Protein AF-A0A023DYV0-F1 (afdb_monomer)

Foldseek 3Di:
DADPFWDWAAQPVDDQQQRTKTWGAPQDPDPPGDGPTDIDRDGDPRVDPPVNVQVVLVVCCVVPVPDRPDDVVNVVVVVVVVVVVVVVVD

Structure (mmCIF, N/CA/C/O backbone):
data_AF-A0A023DYV0-F1
#
_entry.id   AF-A0A023DYV0-F1
#
loop_
_atom_site.group_PDB
_atom_site.id
_atom_site.type_symbol
_atom_site.label_atom_id
_atom_site.label_alt_id
_atom_site.label_comp_id
_atom_site.label_asym_id
_atom_site.label_entity_id
_atom_site.label_seq_id
_atom_site.pdbx_PDB_ins_code
_atom_site.Cartn_x
_atom_site.Cartn_y
_atom_site.Cartn_z
_atom_site.occupancy
_atom_site.B_iso_or_equiv
_atom_site.auth_seq_id
_atom_site.auth_comp_id
_atom_site.auth_asym_id
_atom_site.auth_atom_id
_atom_site.pdbx_PDB_model_num
ATOM 1 N N . MET A 1 1 ? 11.020 -0.876 -5.827 1.00 86.31 1 MET A N 1
ATOM 2 C CA . MET A 1 1 ? 11.453 -2.279 -5.630 1.00 86.31 1 MET A CA 1
ATOM 3 C C . MET A 1 1 ? 12.363 -2.698 -6.771 1.00 86.31 1 MET A C 1
ATOM 5 O O . MET A 1 1 ? 12.011 -2.450 -7.917 1.00 86.31 1 MET A O 1
ATOM 9 N N . THR A 1 2 ? 13.482 -3.362 -6.485 1.00 88.00 2 THR A N 1
ATOM 10 C CA . THR A 1 2 ? 14.419 -3.832 -7.519 1.00 88.00 2 THR A CA 1
ATOM 11 C C . THR A 1 2 ? 14.459 -5.351 -7.535 1.00 88.00 2 THR A C 1
ATOM 13 O O . THR A 1 2 ? 14.671 -5.985 -6.505 1.00 88.00 2 THR A O 1
ATOM 16 N N . GLY A 1 3 ? 14.244 -5.938 -8.709 1.00 85.94 3 GLY A N 1
ATOM 17 C CA . GLY A 1 3 ? 14.340 -7.371 -8.949 1.00 85.94 3 GLY A CA 1
ATOM 18 C C . GLY A 1 3 ? 15.405 -7.700 -9.993 1.00 85.94 3 GLY A C 1
ATOM 19 O O . GLY A 1 3 ? 16.062 -6.828 -10.557 1.00 85.94 3 GLY A O 1
ATOM 20 N N . ARG A 1 4 ? 15.549 -8.992 -10.304 1.00 81.94 4 ARG A N 1
ATOM 21 C CA . ARG A 1 4 ? 16.557 -9.473 -11.268 1.00 81.94 4 ARG A CA 1
ATOM 22 C C . ARG A 1 4 ? 16.377 -8.912 -12.685 1.00 81.94 4 ARG A C 1
ATOM 24 O O . ARG A 1 4 ? 17.356 -8.784 -13.405 1.00 81.94 4 ARG A O 1
ATOM 31 N N . LYS A 1 5 ? 15.140 -8.606 -13.087 1.00 80.25 5 LYS A N 1
ATOM 32 C CA . LYS A 1 5 ? 14.786 -8.198 -14.462 1.00 80.25 5 LYS A CA 1
ATOM 33 C C . LYS A 1 5 ? 14.601 -6.689 -14.640 1.00 80.25 5 LYS A C 1
ATOM 35 O O . LYS A 1 5 ? 14.411 -6.222 -15.758 1.00 80.25 5 LYS A O 1
ATOM 40 N N . GLY A 1 6 ? 14.618 -5.928 -13.554 1.00 84.12 6 GLY A N 1
ATOM 41 C CA . GLY A 1 6 ? 14.256 -4.521 -13.595 1.00 84.12 6 GLY A CA 1
ATOM 42 C C . GLY A 1 6 ? 13.848 -3.990 -12.237 1.00 84.12 6 GLY A C 1
ATOM 43 O O . GLY A 1 6 ? 13.889 -4.697 -11.227 1.00 84.12 6 GLY A O 1
ATOM 44 N N . SER A 1 7 ? 13.419 -2.740 -12.242 1.00 89.25 7 SER A N 1
ATOM 45 C CA . SER A 1 7 ? 12.938 -2.029 -11.068 1.00 89.25 7 SER A CA 1
ATOM 46 C C . SER A 1 7 ? 11.512 -1.547 -11.302 1.00 89.25 7 SER A C 1
ATOM 48 O O . SER A 1 7 ? 11.199 -1.026 -12.368 1.00 89.25 7 SER A O 1
ATOM 50 N N . LEU A 1 8 ? 10.660 -1.709 -10.295 1.00 92.62 8 LEU A N 1
ATOM 51 C CA . LEU A 1 8 ? 9.378 -1.021 -10.200 1.00 92.62 8 LEU A CA 1
ATOM 52 C C . LEU A 1 8 ? 9.589 0.217 -9.331 1.00 92.62 8 LEU A C 1
ATOM 54 O O . LEU A 1 8 ? 10.044 0.098 -8.188 1.00 92.62 8 LEU A O 1
ATOM 58 N N . ILE A 1 9 ? 9.298 1.386 -9.876 1.00 91.62 9 ILE A N 1
ATOM 59 C CA . ILE A 1 9 ? 9.507 2.676 -9.228 1.00 91.62 9 ILE A CA 1
ATOM 60 C C . ILE A 1 9 ? 8.138 3.302 -9.000 1.00 91.62 9 ILE A C 1
ATOM 62 O O . ILE A 1 9 ? 7.344 3.378 -9.933 1.00 91.62 9 ILE A O 1
ATOM 66 N N . PHE A 1 10 ? 7.896 3.717 -7.760 1.00 92.75 10 PHE A N 1
ATOM 67 C CA . PHE A 1 10 ? 6.777 4.567 -7.382 1.00 92.75 10 PHE A CA 1
ATOM 68 C C . PHE A 1 10 ? 7.356 5.924 -6.966 1.00 92.75 10 PHE A C 1
ATOM 70 O O . PHE A 1 10 ? 8.169 5.965 -6.042 1.00 92.75 10 PHE A O 1
ATOM 77 N N . ASP A 1 11 ? 7.014 6.982 -7.695 1.00 90.75 11 ASP A N 1
ATOM 78 C CA . ASP A 1 11 ? 7.476 8.360 -7.498 1.00 90.75 11 ASP A CA 1
ATOM 79 C C . ASP A 1 11 ? 6.280 9.240 -7.112 1.00 90.75 11 ASP A C 1
ATOM 81 O O . ASP A 1 11 ? 5.510 9.667 -7.971 1.00 90.75 11 ASP A O 1
ATOM 85 N N . ASP A 1 12 ? 6.131 9.496 -5.813 1.00 89.06 12 ASP A N 1
ATOM 86 C CA . ASP A 1 12 ? 5.021 10.256 -5.224 1.00 89.06 12 ASP A CA 1
ATOM 87 C C . ASP A 1 12 ? 5.076 11.765 -5.518 1.00 89.06 12 ASP A C 1
ATOM 89 O O . ASP A 1 12 ? 4.178 12.511 -5.130 1.00 89.06 12 ASP A O 1
ATOM 93 N N . THR A 1 13 ? 6.107 12.225 -6.2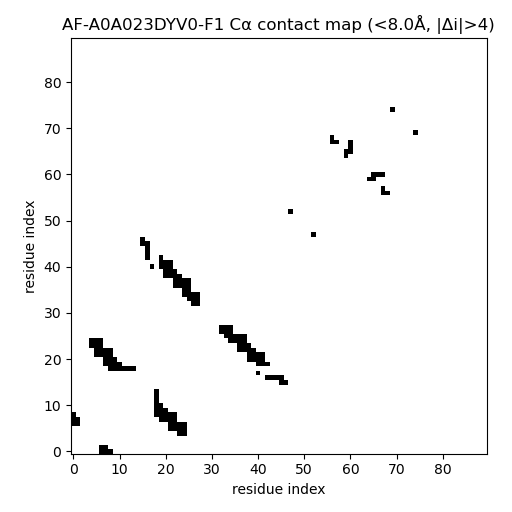34 1.00 91.75 13 THR A N 1
ATOM 94 C CA . THR A 1 13 ? 6.216 13.609 -6.712 1.00 91.75 13 THR A CA 1
ATOM 95 C C . THR A 1 13 ? 5.530 13.834 -8.064 1.00 91.75 13 THR A C 1
ATOM 97 O O . THR A 1 13 ? 5.425 14.977 -8.524 1.00 91.75 13 THR A O 1
ATOM 100 N N . LYS A 1 14 ? 5.089 12.761 -8.734 1.00 90.00 14 LYS A N 1
ATOM 101 C CA . LYS A 1 14 ? 4.405 12.805 -10.034 1.00 90.00 14 LYS A CA 1
ATOM 102 C C . LYS A 1 14 ? 2.900 13.008 -9.882 1.00 90.00 14 LYS A C 1
ATOM 104 O O . LYS A 1 14 ? 2.351 12.940 -8.790 1.00 90.00 14 LYS A O 1
ATOM 109 N N . GLN A 1 15 ? 2.244 13.324 -10.998 1.00 88.75 15 GLN A N 1
ATOM 110 C CA . GLN A 1 15 ? 0.786 13.415 -11.041 1.00 88.75 15 GLN A CA 1
ATOM 111 C C . GLN A 1 15 ? 0.167 12.023 -10.933 1.00 88.75 15 GLN A C 1
ATOM 113 O O . GLN A 1 15 ? 0.747 11.074 -11.457 1.00 88.75 15 GLN A O 1
ATOM 118 N N . ASP A 1 16 ? -1.026 11.949 -10.340 1.00 87.25 16 ASP A N 1
ATOM 119 C CA . ASP A 1 16 ? -1.831 10.730 -10.251 1.00 87.25 16 ASP A CA 1
ATOM 120 C C . ASP A 1 16 ? -1.930 10.005 -11.609 1.00 87.25 16 ASP A C 1
ATOM 122 O O . ASP A 1 16 ? -2.365 10.575 -12.612 1.00 87.25 16 ASP A O 1
ATOM 126 N N . GLY A 1 17 ? -1.561 8.726 -11.624 1.00 86.69 17 GLY A N 1
ATOM 127 C CA . GLY A 1 17 ? -1.478 7.877 -12.810 1.00 86.69 17 GLY A CA 1
ATOM 128 C C . GLY A 1 17 ? -0.086 7.796 -13.450 1.00 86.69 17 GLY A C 1
ATOM 129 O O . GLY A 1 17 ? 0.130 6.908 -14.276 1.00 86.69 17 GLY A O 1
ATOM 130 N N . GLU A 1 18 ? 0.867 8.650 -13.067 1.00 89.31 18 GLU A N 1
ATOM 131 C CA . GLU A 1 18 ? 2.237 8.674 -13.605 1.00 89.31 18 GLU A CA 1
ATOM 132 C C . GLU A 1 18 ? 3.307 8.223 -12.599 1.00 89.31 18 GLU A C 1
ATOM 134 O O . GLU A 1 18 ? 4.468 8.034 -12.973 1.00 89.31 18 GLU A O 1
ATOM 139 N N . GLU A 1 19 ? 2.938 8.035 -11.332 1.00 91.25 19 GLU A N 1
ATOM 140 C CA . GLU A 1 19 ? 3.844 7.707 -10.230 1.00 91.25 19 GLU A CA 1
ATOM 141 C C . GLU A 1 19 ? 4.477 6.325 -10.410 1.00 91.25 19 GLU A C 1
ATOM 143 O O . GLU A 1 19 ? 5.608 6.103 -9.982 1.00 91.25 19 GLU A O 1
ATOM 148 N N . LEU A 1 20 ? 3.772 5.382 -11.048 1.00 92.62 20 LEU A N 1
ATOM 149 C CA . LEU A 1 20 ? 4.199 3.989 -11.155 1.00 92.62 20 LEU A CA 1
ATOM 150 C C . LEU A 1 20 ? 4.800 3.666 -12.530 1.00 92.62 20 LEU A C 1
ATOM 152 O O . LEU A 1 20 ? 4.107 3.597 -13.547 1.00 92.62 20 LEU A O 1
ATOM 156 N N . CYS A 1 21 ? 6.099 3.367 -12.560 1.00 92.06 21 CYS A N 1
ATOM 157 C CA . CYS A 1 21 ? 6.783 2.943 -13.779 1.00 92.06 21 CYS A CA 1
ATOM 158 C C . CYS A 1 21 ? 7.683 1.720 -13.574 1.00 92.06 21 CYS A C 1
ATOM 160 O O . CYS A 1 21 ? 8.233 1.475 -12.499 1.00 92.06 21 CYS A O 1
ATOM 162 N N . MET A 1 22 ? 7.842 0.942 -14.642 1.00 90.19 22 MET A N 1
ATOM 163 C CA . MET A 1 22 ? 8.758 -0.186 -14.719 1.00 90.19 22 MET A CA 1
ATOM 164 C C . MET A 1 22 ? 9.976 0.200 -15.557 1.00 90.19 22 MET A C 1
ATOM 166 O O . MET A 1 22 ? 9.847 0.579 -16.719 1.00 90.19 22 MET A O 1
ATOM 170 N N . CYS A 1 23 ? 11.158 0.062 -14.969 1.00 88.06 23 CYS A N 1
ATOM 171 C CA . CYS A 1 23 ? 12.445 0.212 -15.635 1.00 88.06 23 CYS A CA 1
ATOM 172 C C . CYS A 1 23 ? 13.033 -1.179 -15.878 1.00 88.06 23 CYS A C 1
ATOM 174 O O . CYS A 1 23 ? 13.444 -1.847 -14.925 1.00 88.06 23 CYS A O 1
ATOM 176 N N . LEU A 1 24 ? 13.085 -1.627 -17.131 1.00 83.75 24 LEU A N 1
ATOM 177 C CA . LEU A 1 24 ? 13.676 -2.922 -17.466 1.00 83.75 24 LEU A CA 1
ATOM 178 C C . LEU A 1 24 ? 15.202 -2.828 -17.502 1.00 83.75 24 LEU A C 1
ATOM 180 O O . LEU A 1 24 ? 15.778 -1.892 -18.059 1.00 83.75 24 LEU A O 1
ATOM 184 N N . HIS A 1 25 ? 15.872 -3.818 -16.913 1.00 75.31 25 HIS A N 1
ATOM 185 C CA . HIS A 1 25 ? 17.318 -3.950 -17.043 1.00 75.31 25 HIS A CA 1
ATOM 186 C C . HIS A 1 25 ? 17.617 -4.683 -18.354 1.00 75.31 25 HIS A C 1
ATOM 188 O O . HIS A 1 25 ? 17.624 -5.913 -18.393 1.00 75.31 25 HIS A O 1
ATOM 194 N N . ALA A 1 26 ? 17.867 -3.942 -19.435 1.00 63.81 26 ALA A N 1
ATOM 195 C CA . ALA A 1 26 ? 18.456 -4.520 -20.638 1.00 63.81 26 ALA A CA 1
ATOM 196 C C . ALA A 1 26 ? 19.957 -4.727 -20.393 1.00 63.81 26 ALA A C 1
ATOM 198 O O . ALA A 1 26 ? 20.781 -3.851 -20.651 1.00 63.81 26 ALA A O 1
ATOM 199 N N . LEU A 1 27 ? 20.313 -5.873 -19.815 1.00 60.88 27 LEU A N 1
ATOM 200 C CA . LEU A 1 27 ? 21.704 -6.304 -19.746 1.00 60.88 27 LEU A CA 1
ATOM 201 C C . LEU A 1 27 ? 22.052 -6.941 -21.094 1.00 60.88 27 LEU A C 1
ATOM 203 O O . LEU A 1 27 ? 21.738 -8.101 -21.340 1.00 60.88 27 LEU A O 1
ATOM 207 N N . SER A 1 28 ? 22.668 -6.168 -21.986 1.00 55.47 28 SER A N 1
ATOM 208 C CA . SER A 1 28 ? 23.377 -6.735 -23.135 1.00 55.47 28 SER A CA 1
ATOM 209 C C . SER A 1 28 ? 24.526 -7.605 -22.608 1.00 55.47 28 SER A C 1
ATOM 211 O O . SER A 1 28 ? 25.403 -7.089 -21.917 1.00 55.47 28 SER A O 1
ATOM 213 N N . GLU A 1 29 ? 24.550 -8.902 -22.937 1.00 55.84 29 GLU A N 1
ATOM 214 C CA . GLU A 1 29 ? 25.678 -9.803 -22.620 1.00 55.84 29 GLU A CA 1
ATOM 215 C C . GLU A 1 29 ? 26.963 -9.445 -23.396 1.00 55.84 29 GLU A C 1
ATOM 217 O O . GLU A 1 29 ? 28.031 -9.998 -23.136 1.00 55.84 29 GLU A O 1
ATOM 222 N N . THR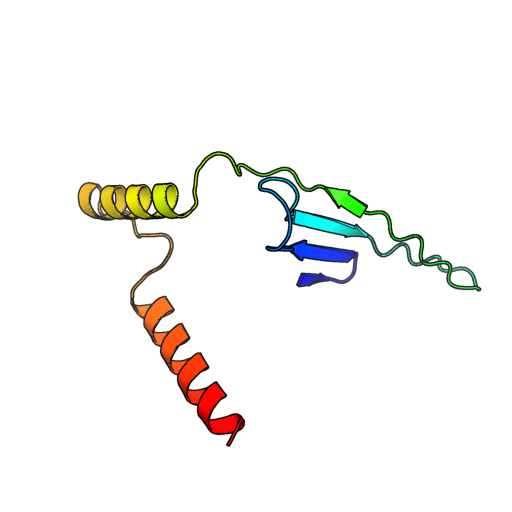 A 1 30 ? 26.887 -8.507 -24.343 1.00 55.75 30 THR A N 1
ATOM 223 C CA . THR A 1 30 ? 28.030 -8.041 -25.132 1.00 55.75 30 THR A CA 1
ATOM 224 C C . THR A 1 30 ? 28.644 -6.765 -24.553 1.00 55.75 30 THR A C 1
ATOM 226 O O . THR A 1 30 ? 27.932 -5.820 -24.218 1.00 55.75 30 THR A O 1
ATOM 229 N N . SER A 1 31 ? 29.978 -6.750 -24.443 1.00 47.38 31 SER A N 1
ATOM 230 C CA . SER A 1 31 ? 30.784 -5.598 -24.011 1.00 47.38 31 SER A CA 1
ATOM 231 C C . SER A 1 31 ? 30.940 -4.578 -25.153 1.00 47.38 31 SER A C 1
ATOM 233 O O . SER A 1 31 ? 31.247 -4.999 -26.271 1.00 47.38 31 SER A O 1
ATOM 235 N N . PRO A 1 32 ? 30.799 -3.259 -24.912 1.00 51.88 32 PRO A N 1
ATOM 236 C CA . PRO A 1 32 ? 30.517 -2.612 -23.630 1.00 51.88 32 PRO A CA 1
ATOM 237 C C . PRO A 1 32 ? 29.051 -2.782 -23.208 1.00 51.88 32 PRO A C 1
ATOM 239 O O . PRO A 1 32 ? 28.154 -2.771 -24.046 1.00 51.88 32 PRO A O 1
ATOM 242 N N . PHE A 1 33 ? 28.805 -2.901 -21.899 1.00 54.59 33 PHE A N 1
ATOM 243 C CA . PHE A 1 33 ? 27.450 -2.961 -21.346 1.00 54.59 33 PHE A CA 1
ATOM 244 C C . PHE A 1 33 ? 26.700 -1.659 -21.657 1.00 54.59 33 PHE A C 1
ATOM 246 O O . PHE A 1 33 ? 26.863 -0.656 -20.963 1.00 54.59 33 PHE A O 1
ATOM 253 N N . ILE A 1 34 ? 25.874 -1.662 -22.701 1.00 50.53 34 ILE A N 1
ATOM 254 C CA . ILE A 1 34 ? 24.937 -0.571 -22.964 1.00 50.53 34 ILE A CA 1
ATOM 255 C C . ILE A 1 34 ? 23.673 -0.869 -22.161 1.00 50.53 34 ILE A C 1
ATOM 257 O O . ILE A 1 34 ? 22.929 -1.791 -22.486 1.00 50.53 34 ILE A O 1
ATOM 261 N N . SER A 1 35 ? 23.429 -0.100 -21.100 1.00 55.22 35 SER A N 1
ATOM 262 C CA . SER A 1 35 ? 22.163 -0.144 -20.371 1.00 55.22 35 SER A CA 1
ATOM 263 C C . SER A 1 35 ? 21.131 0.728 -21.090 1.00 55.22 35 SER A C 1
ATOM 265 O O . SER A 1 35 ? 20.974 1.911 -20.800 1.00 55.22 35 SER A O 1
ATOM 267 N N . SER A 1 36 ? 20.392 0.165 -22.046 1.00 57.03 36 SER A N 1
ATOM 268 C CA . SER A 1 36 ? 19.162 0.824 -22.494 1.00 57.03 36 SER A CA 1
ATOM 269 C C . SER A 1 36 ? 18.098 0.616 -21.415 1.00 57.03 36 SER A C 1
ATOM 271 O O . SER A 1 36 ? 17.549 -0.475 -21.273 1.00 57.03 36 SER A O 1
ATOM 273 N N . GLN A 1 37 ? 17.838 1.641 -20.605 1.00 64.25 37 GLN A N 1
ATOM 274 C CA . GLN A 1 37 ? 16.724 1.606 -19.661 1.00 64.25 37 GLN A CA 1
ATOM 275 C C . GLN A 1 37 ? 15.438 1.939 -20.412 1.00 64.25 37 GLN A C 1
ATOM 277 O O . GLN A 1 37 ? 15.140 3.107 -20.660 1.00 64.25 37 GLN A O 1
ATOM 282 N N . GLU A 1 38 ? 14.675 0.916 -20.782 1.00 72.94 38 GLU A N 1
ATOM 283 C CA . GLU A 1 38 ? 13.312 1.122 -21.260 1.00 72.94 38 GLU A CA 1
ATOM 284 C C . GLU A 1 38 ? 12.405 1.373 -20.052 1.00 72.94 38 GLU A C 1
ATOM 286 O O . GLU A 1 38 ? 12.349 0.563 -19.119 1.00 72.94 38 GLU A O 1
ATOM 291 N N . ARG A 1 39 ? 11.730 2.529 -20.054 1.00 83.44 39 ARG A N 1
ATOM 292 C CA . ARG A 1 39 ? 10.733 2.894 -19.046 1.00 83.44 39 ARG A CA 1
ATOM 293 C C . ARG A 1 39 ? 9.347 2.697 -19.625 1.00 83.44 39 ARG A C 1
ATOM 295 O O . ARG A 1 39 ? 8.998 3.321 -20.619 1.00 83.44 39 ARG A O 1
ATOM 302 N N . THR A 1 40 ? 8.554 1.856 -18.978 1.00 87.62 40 THR A N 1
ATOM 303 C CA . THR A 1 40 ? 7.148 1.641 -19.322 1.00 87.62 40 THR A CA 1
ATOM 304 C C . THR A 1 40 ? 6.282 2.094 -18.155 1.00 87.62 40 THR A C 1
ATOM 306 O O . THR A 1 40 ? 6.521 1.679 -17.019 1.00 87.62 40 THR A O 1
ATOM 309 N N . GLN A 1 41 ? 5.288 2.948 -18.407 1.00 88.56 41 GLN A N 1
ATOM 310 C CA . GLN A 1 41 ? 4.296 3.276 -17.382 1.00 88.56 41 GLN A CA 1
ATOM 311 C C . GLN A 1 41 ? 3.435 2.054 -17.067 1.00 88.56 41 GLN A C 1
ATOM 313 O O . GLN A 1 41 ? 3.044 1.303 -17.963 1.00 88.56 41 GLN A O 1
ATOM 318 N N . VAL A 1 42 ? 3.141 1.860 -15.785 1.00 89.75 42 VAL A N 1
ATOM 319 C CA . VAL A 1 42 ? 2.277 0.775 -15.327 1.00 89.75 42 VAL A CA 1
ATOM 320 C C . VAL A 1 42 ? 0.899 1.356 -15.059 1.00 89.75 42 VAL A C 1
ATOM 322 O O . VAL A 1 42 ? 0.734 2.189 -14.175 1.00 89.75 42 VAL A O 1
ATOM 325 N N . ALA A 1 43 ? -0.100 0.901 -15.812 1.00 85.88 43 ALA A N 1
ATOM 326 C CA . ALA A 1 43 ? -1.474 1.334 -15.609 1.00 85.88 43 ALA A CA 1
ATOM 327 C C . ALA A 1 43 ? -2.025 0.811 -14.272 1.00 85.88 43 ALA A C 1
ATOM 329 O O . ALA A 1 43 ? -1.919 -0.379 -13.968 1.00 85.88 43 ALA A O 1
ATOM 330 N N . TYR A 1 44 ? -2.667 1.691 -13.505 1.00 86.00 44 TYR A N 1
ATOM 331 C CA . TYR A 1 44 ? -3.442 1.341 -12.316 1.00 86.00 44 TYR A CA 1
ATOM 332 C C . TYR A 1 44 ? -4.612 2.313 -12.123 1.00 86.00 44 TYR A C 1
ATOM 334 O O . TYR A 1 44 ? -4.640 3.408 -12.692 1.00 86.00 44 TYR A O 1
ATOM 342 N N . ASP A 1 45 ? -5.590 1.903 -11.312 1.00 84.25 45 ASP A N 1
ATOM 343 C CA . ASP A 1 45 ? -6.707 2.765 -10.930 1.00 84.25 45 ASP A CA 1
ATOM 344 C C . ASP A 1 45 ? -6.248 3.807 -9.896 1.00 84.25 45 ASP A C 1
ATOM 346 O O . ASP A 1 45 ? -6.130 3.537 -8.692 1.00 84.25 45 ASP A O 1
ATOM 350 N N . HIS A 1 46 ? -5.951 4.998 -10.410 1.00 83.75 46 HIS A N 1
ATOM 351 C CA . HIS A 1 46 ? -5.606 6.196 -9.651 1.00 83.75 46 HIS A CA 1
ATOM 352 C C . HIS A 1 46 ? -6.818 7.116 -9.433 1.00 83.75 46 HIS A C 1
ATOM 354 O O . HIS A 1 46 ? -6.747 8.030 -8.620 1.00 83.75 46 HIS A O 1
ATOM 360 N N . GLN A 1 47 ? -7.952 6.872 -10.105 1.00 85.00 47 GLN A N 1
ATOM 361 C CA . GLN A 1 47 ? -9.129 7.743 -10.003 1.00 85.00 47 GLN A CA 1
ATOM 362 C C . GLN A 1 47 ? -9.824 7.607 -8.650 1.00 85.00 47 GLN A C 1
ATOM 364 O O . GLN A 1 47 ? -10.421 8.560 -8.137 1.00 85.00 47 GLN A O 1
ATOM 369 N N . GLU A 1 48 ? -9.769 6.418 -8.049 1.00 82.44 48 GLU A N 1
ATOM 370 C CA . GLU A 1 48 ? -10.264 6.246 -6.697 1.00 82.44 48 GLU A CA 1
ATOM 371 C C . GLU A 1 48 ? -9.214 6.663 -5.661 1.00 82.44 48 GLU A C 1
ATOM 373 O O . GLU A 1 48 ? -8.246 5.945 -5.411 1.00 82.44 48 GLU A O 1
ATOM 378 N N . LEU A 1 49 ? -9.437 7.794 -4.986 1.00 82.00 49 LEU A N 1
ATOM 379 C CA . LEU A 1 49 ? -8.544 8.269 -3.925 1.00 82.00 49 LEU A CA 1
ATOM 380 C C . LEU A 1 49 ? -8.288 7.177 -2.862 1.00 82.00 49 LEU A C 1
ATOM 382 O O . LEU A 1 49 ? -9.253 6.561 -2.386 1.00 82.00 49 LEU A O 1
ATOM 386 N N . PRO A 1 50 ? -7.031 6.956 -2.426 1.00 86.31 50 PRO A N 1
ATOM 387 C CA . PRO A 1 50 ? -6.691 5.923 -1.442 1.00 86.31 50 PRO A CA 1
ATOM 388 C C . PRO A 1 50 ? -7.531 5.985 -0.160 1.00 86.31 50 PRO A C 1
ATOM 390 O O . PRO A 1 50 ? -8.016 4.959 0.315 1.00 86.31 50 PRO A O 1
ATOM 393 N N . LEU A 1 51 ? -7.801 7.190 0.353 1.00 88.81 51 LEU A N 1
ATOM 394 C CA . LEU A 1 51 ? -8.630 7.374 1.546 1.00 88.81 51 LEU A CA 1
ATOM 395 C C . LEU A 1 51 ? -10.062 6.857 1.342 1.00 88.81 51 LEU A C 1
ATOM 397 O O . LEU A 1 51 ? -10.625 6.199 2.215 1.00 88.81 51 LEU A O 1
ATOM 401 N N . LYS A 1 52 ? -10.647 7.087 0.161 1.00 91.31 52 LYS A N 1
ATOM 402 C CA . LYS A 1 52 ? -11.987 6.588 -0.171 1.00 91.31 52 LYS A CA 1
ATOM 403 C C . LYS A 1 52 ? -12.013 5.058 -0.183 1.00 91.31 52 LYS A C 1
ATOM 405 O O . LYS A 1 52 ? -12.957 4.470 0.350 1.00 91.31 52 LYS A O 1
ATOM 410 N N . ARG A 1 53 ? -10.965 4.420 -0.720 1.00 90.00 53 ARG A N 1
ATOM 411 C CA . ARG A 1 53 ? -10.793 2.956 -0.691 1.00 90.00 53 ARG A CA 1
ATOM 412 C C . ARG A 1 53 ? -10.709 2.429 0.742 1.00 90.00 53 ARG A C 1
ATOM 414 O O . ARG A 1 53 ? -11.410 1.476 1.077 1.00 90.00 53 ARG A O 1
ATOM 421 N N . GLN A 1 54 ? -9.933 3.085 1.603 1.00 91.94 54 GLN A N 1
ATOM 422 C CA . GLN A 1 54 ? -9.799 2.709 3.016 1.00 91.94 54 GLN A CA 1
ATOM 423 C C . GLN A 1 54 ? -11.122 2.840 3.785 1.00 91.94 54 GLN A C 1
ATOM 425 O O . GLN A 1 54 ? -11.524 1.906 4.478 1.00 91.94 54 GLN A O 1
ATOM 430 N N . CYS A 1 55 ? -11.856 3.946 3.616 1.00 94.00 55 CYS A N 1
ATOM 431 C CA . CYS A 1 55 ? -13.163 4.123 4.257 1.00 94.00 55 CYS A CA 1
ATOM 432 C C . CYS A 1 55 ? -14.172 3.054 3.812 1.00 94.00 55 CYS A C 1
ATOM 434 O O . CYS A 1 55 ? -14.900 2.505 4.641 1.00 94.00 55 CYS A O 1
ATOM 436 N N . LYS A 1 56 ? -14.199 2.716 2.515 1.00 93.69 56 LYS A N 1
ATOM 437 C CA . LYS A 1 56 ? -15.040 1.626 1.998 1.00 93.69 56 LYS A CA 1
ATOM 438 C C . LYS A 1 56 ? -14.659 0.276 2.603 1.00 93.69 56 LYS A C 1
ATOM 440 O O . LYS A 1 56 ? -15.548 -0.460 3.022 1.00 93.69 56 LYS A O 1
ATOM 445 N N . ALA A 1 57 ? -13.364 -0.034 2.681 1.00 93.56 57 ALA A N 1
ATOM 446 C CA 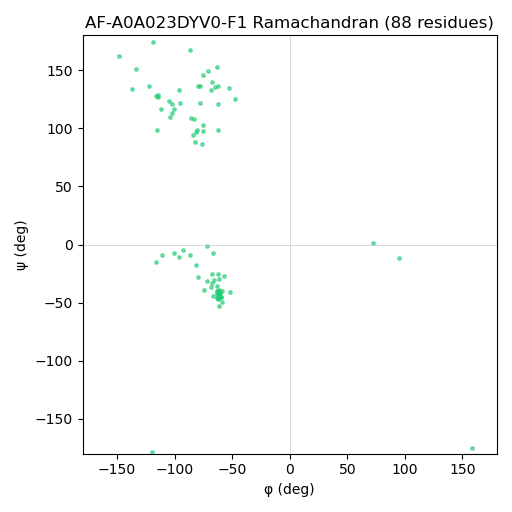. ALA A 1 57 ? -12.874 -1.275 3.275 1.00 93.56 57 ALA A CA 1
ATOM 447 C C . ALA A 1 57 ? -13.262 -1.395 4.759 1.00 93.56 57 ALA A C 1
ATOM 449 O O . ALA A 1 57 ? -13.686 -2.465 5.197 1.00 93.56 57 ALA A O 1
ATOM 450 N N . PHE A 1 58 ? -13.204 -0.292 5.513 1.00 94.69 58 PHE A N 1
ATOM 451 C CA . PHE A 1 58 ? -13.652 -0.247 6.906 1.00 94.69 58 PHE A CA 1
ATOM 452 C C . PHE A 1 58 ? -15.147 -0.568 7.041 1.00 94.69 58 PHE A C 1
ATOM 454 O O . PHE A 1 58 ? -15.521 -1.486 7.770 1.00 94.69 58 PHE A O 1
ATOM 461 N N . VAL A 1 59 ? -16.008 0.134 6.294 1.00 96.44 59 VAL A N 1
ATOM 462 C CA . VAL A 1 59 ? -17.463 -0.107 6.325 1.00 96.44 59 VAL A CA 1
ATOM 463 C C . VAL A 1 59 ? -17.792 -1.539 5.900 1.00 96.44 59 VAL A C 1
ATOM 465 O O . VAL A 1 59 ? -18.632 -2.196 6.519 1.00 96.44 59 VAL A O 1
ATOM 468 N N . HIS A 1 60 ? -17.116 -2.053 4.871 1.00 97.00 60 HIS A N 1
ATOM 469 C CA . HIS A 1 60 ? -17.290 -3.427 4.409 1.00 97.00 60 HIS A CA 1
ATOM 470 C C . HIS A 1 60 ? -16.921 -4.447 5.493 1.00 97.00 60 HIS A C 1
ATOM 472 O O . HIS A 1 60 ? -17.691 -5.368 5.755 1.00 97.00 60 HIS A O 1
ATOM 478 N N . THR A 1 61 ? -15.798 -4.237 6.178 1.00 96.94 61 THR A N 1
ATOM 479 C CA . THR A 1 61 ? -15.340 -5.093 7.281 1.00 96.94 61 THR A CA 1
ATOM 480 C C . THR A 1 61 ? -16.367 -5.145 8.407 1.00 96.94 61 THR A C 1
ATOM 482 O O . THR A 1 61 ? -16.781 -6.224 8.822 1.00 96.94 61 THR A O 1
ATOM 485 N N . VAL A 1 62 ? -16.846 -3.980 8.856 1.00 96.31 62 VAL A N 1
ATOM 486 C CA . VAL A 1 62 ? -17.839 -3.886 9.939 1.00 96.31 62 VAL A CA 1
ATOM 487 C C . VAL A 1 62 ? -19.165 -4.544 9.550 1.00 96.31 62 VAL A C 1
ATOM 489 O O . VAL A 1 62 ? -19.789 -5.206 10.372 1.00 96.31 62 VAL A O 1
ATOM 492 N N . SER A 1 63 ? -19.602 -4.367 8.302 1.00 97.88 63 SER A N 1
ATOM 493 C CA . SER A 1 63 ? -20.908 -4.859 7.844 1.00 97.88 63 SER A CA 1
ATOM 494 C C . SER A 1 63 ? -20.933 -6.349 7.507 1.00 97.88 63 SER A C 1
ATOM 496 O O . SER A 1 63 ? -21.989 -6.968 7.611 1.00 97.88 63 SER A O 1
ATOM 498 N N . THR A 1 64 ? -19.804 -6.930 7.098 1.00 97.44 64 THR A N 1
ATOM 499 C CA . THR A 1 64 ? -19.756 -8.313 6.588 1.00 97.44 64 THR A CA 1
ATOM 500 C C . THR A 1 64 ? -18.934 -9.267 7.448 1.00 97.44 64 THR A C 1
ATOM 502 O O . THR A 1 64 ? -19.040 -10.478 7.275 1.00 97.44 64 THR A O 1
ATOM 505 N N . GLY A 1 65 ? -18.103 -8.750 8.356 1.00 94.50 65 GLY A N 1
ATOM 506 C CA . GLY A 1 65 ? -17.131 -9.545 9.107 1.00 94.50 65 GLY A CA 1
ATOM 507 C C . GLY A 1 65 ? -15.932 -10.022 8.276 1.00 94.50 65 GLY A C 1
ATOM 508 O O . GLY A 1 65 ? -15.068 -10.713 8.813 1.00 94.50 65 GLY A O 1
ATOM 509 N N . VAL A 1 66 ? -15.849 -9.664 6.988 1.00 95.38 66 VAL A N 1
ATOM 510 C CA . VAL A 1 66 ? -14.661 -9.908 6.157 1.00 95.38 66 VAL A CA 1
ATOM 511 C C . VAL A 1 66 ? -13.499 -9.087 6.704 1.00 95.38 66 VAL A C 1
ATOM 513 O O . VAL A 1 66 ? -13.667 -7.915 7.017 1.00 95.38 66 VAL A O 1
ATOM 516 N N . LEU A 1 67 ? -12.316 -9.693 6.817 1.00 93.31 67 LEU A N 1
ATOM 517 C CA . LEU A 1 67 ? -11.136 -9.014 7.347 1.00 93.31 67 LEU A CA 1
ATOM 518 C C . LEU A 1 67 ? -10.728 -7.818 6.473 1.00 93.31 67 LEU A C 1
ATOM 520 O O . LEU A 1 67 ? -10.677 -7.917 5.246 1.00 93.31 67 LEU A O 1
ATOM 524 N N . ALA A 1 68 ? -10.390 -6.707 7.129 1.00 92.00 68 ALA A N 1
ATOM 525 C CA . ALA A 1 68 ? -9.817 -5.543 6.467 1.00 92.00 68 ALA A CA 1
ATOM 526 C C . ALA A 1 68 ? -8.445 -5.882 5.846 1.00 92.00 68 ALA A C 1
ATOM 528 O O . ALA A 1 68 ? -7.732 -6.732 6.387 1.00 92.00 68 ALA A O 1
ATOM 529 N N . PRO A 1 69 ? -8.031 -5.181 4.770 1.00 90.62 69 PRO A N 1
ATOM 530 C CA . PRO A 1 69 ? -6.718 -5.374 4.148 1.00 90.62 69 PRO A CA 1
ATOM 531 C C . PRO A 1 69 ? -5.530 -5.175 5.097 1.00 90.62 69 PRO A C 1
ATOM 533 O O . PRO A 1 69 ? -4.477 -5.756 4.874 1.00 90.62 69 PRO A O 1
ATOM 536 N N . THR A 1 70 ? -5.706 -4.357 6.135 1.00 91.62 70 THR A N 1
ATOM 537 C CA . THR A 1 70 ? -4.684 -3.995 7.124 1.00 91.62 70 THR A CA 1
ATOM 538 C C . THR A 1 70 ? -5.339 -4.043 8.502 1.00 91.62 70 THR A C 1
ATOM 540 O O . THR A 1 70 ? -6.452 -3.533 8.669 1.00 91.62 70 THR A O 1
ATOM 543 N N . ASN A 1 71 ? -4.691 -4.661 9.491 1.00 91.31 71 ASN A N 1
ATOM 544 C CA . ASN A 1 71 ? -5.250 -4.826 10.839 1.00 91.31 71 ASN A CA 1
ATOM 545 C C . ASN A 1 71 ? -4.394 -4.141 11.919 1.00 91.31 71 ASN A C 1
ATOM 547 O O . ASN A 1 71 ? -3.307 -3.630 11.657 1.00 91.31 71 ASN A O 1
ATOM 551 N N . GLY A 1 72 ? -4.891 -4.1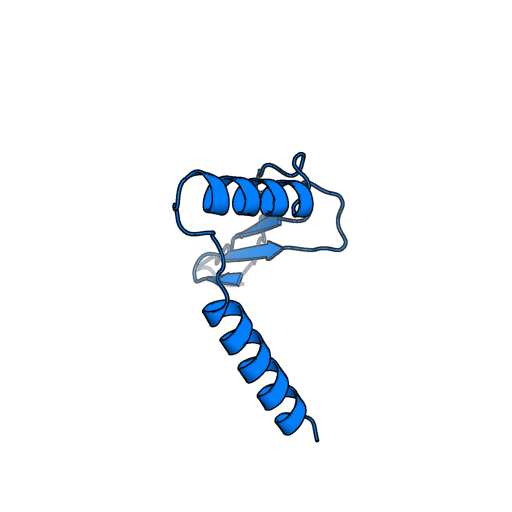41 13.160 1.00 93.25 72 GLY A N 1
ATOM 552 C CA . GLY A 1 72 ? -4.187 -3.518 14.285 1.00 93.25 72 GLY A CA 1
ATOM 553 C C . GLY A 1 72 ? -2.827 -4.151 14.606 1.00 93.25 72 GLY A C 1
ATOM 554 O O . GLY A 1 72 ? -1.959 -3.470 15.138 1.00 93.25 72 GLY A O 1
ATOM 555 N N . MET A 1 73 ? -2.614 -5.425 14.265 1.00 95.50 73 MET A N 1
ATOM 556 C CA . MET A 1 73 ? -1.331 -6.109 14.466 1.00 95.50 73 MET A CA 1
ATOM 557 C C . MET A 1 73 ? -0.270 -5.669 13.474 1.00 95.50 73 MET A C 1
ATOM 559 O O . MET A 1 73 ? 0.868 -5.447 13.873 1.00 95.50 73 MET A O 1
ATOM 563 N N . GLU A 1 74 ? -0.643 -5.457 12.218 1.00 95.00 74 GLU A N 1
ATOM 564 C CA . GLU A 1 74 ? 0.248 -4.833 11.242 1.00 95.00 74 GLU A CA 1
ATOM 565 C C . GLU A 1 74 ? 0.620 -3.402 11.662 1.00 95.00 74 GLU A C 1
ATOM 567 O O . GLU A 1 74 ? 1.786 -3.020 11.584 1.00 95.00 74 GLU A O 1
ATOM 572 N N . ALA A 1 75 ? -0.340 -2.639 12.200 1.00 93.25 75 ALA A N 1
ATOM 573 C CA . ALA A 1 75 ? -0.073 -1.303 12.731 1.00 93.25 75 ALA A CA 1
ATOM 574 C C . ALA A 1 75 ? 0.896 -1.325 13.928 1.00 93.25 75 ALA A C 1
ATOM 576 O O . ALA A 1 75 ? 1.812 -0.505 13.980 1.00 93.25 75 ALA A O 1
ATOM 577 N N . LEU A 1 76 ? 0.731 -2.270 14.862 1.00 96.56 76 LEU A N 1
ATOM 578 C CA . LEU A 1 76 ? 1.638 -2.430 16.003 1.00 96.56 76 LEU A CA 1
ATOM 579 C C . LEU A 1 76 ? 3.068 -2.749 15.545 1.00 96.56 76 LEU A C 1
ATOM 581 O O . LEU A 1 76 ? 4.002 -2.095 15.996 1.00 96.56 76 LEU A O 1
ATOM 585 N N . LEU A 1 77 ? 3.228 -3.684 14.602 1.00 96.25 77 LEU A N 1
ATOM 586 C CA . LEU A 1 77 ? 4.533 -4.009 14.017 1.00 96.25 77 LEU A CA 1
ATOM 587 C C . LEU A 1 77 ? 5.182 -2.782 13.363 1.00 96.25 77 LEU A C 1
ATOM 589 O O . LEU A 1 77 ? 6.382 -2.564 13.509 1.00 96.25 77 LEU A O 1
ATOM 593 N N . GLY A 1 78 ? 4.390 -1.958 12.670 1.00 93.69 78 GLY A N 1
ATOM 594 C CA . GLY A 1 78 ? 4.865 -0.699 12.097 1.00 93.69 78 GLY A CA 1
ATOM 595 C C . GLY A 1 78 ? 5.411 0.262 13.157 1.00 93.69 78 GLY A C 1
ATOM 596 O O . GLY A 1 78 ? 6.498 0.805 12.980 1.00 93.69 78 GLY A O 1
ATOM 597 N N . VAL A 1 79 ? 4.697 0.431 14.276 1.00 94.31 79 VAL A N 1
ATOM 598 C CA . VAL A 1 79 ? 5.153 1.263 15.405 1.00 94.31 79 VAL A CA 1
ATOM 599 C C . VAL A 1 79 ? 6.444 0.713 16.005 1.00 94.31 79 VAL A C 1
ATOM 601 O O . VAL A 1 79 ? 7.390 1.471 16.180 1.00 94.31 79 VAL A O 1
ATOM 604 N N . GLU A 1 80 ? 6.523 -0.593 16.262 1.00 95.50 80 GLU A N 1
ATOM 605 C CA . GLU A 1 80 ? 7.724 -1.227 16.820 1.00 95.50 80 GLU A CA 1
ATOM 606 C C . GLU A 1 80 ? 8.950 -1.028 15.920 1.00 95.50 80 GLU A C 1
ATOM 608 O O . GLU A 1 80 ? 10.026 -0.678 16.405 1.00 95.50 80 GLU A O 1
ATOM 613 N N . ILE A 1 81 ? 8.805 -1.214 14.605 1.00 94.56 81 ILE A N 1
ATOM 614 C CA . ILE A 1 81 ? 9.896 -0.993 13.646 1.00 94.56 81 ILE A CA 1
ATOM 615 C C . ILE A 1 81 ? 10.361 0.467 13.686 1.00 94.56 81 ILE A C 1
ATOM 617 O O . ILE A 1 81 ? 11.565 0.717 13.711 1.00 94.56 81 ILE A O 1
ATOM 621 N N . LEU A 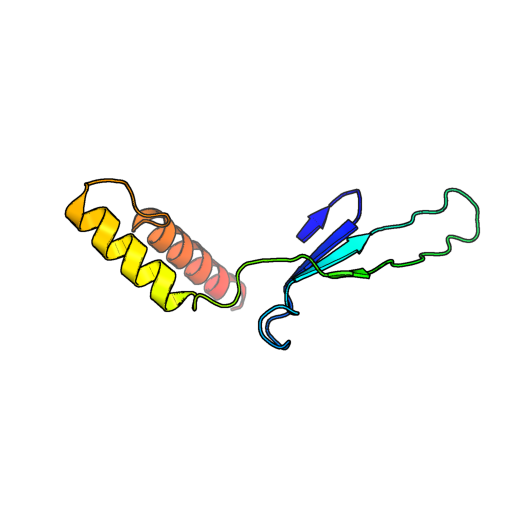1 82 ? 9.426 1.422 13.703 1.00 92.50 82 LEU A N 1
ATOM 622 C CA . LEU A 1 82 ? 9.747 2.850 13.722 1.00 92.50 82 LEU A CA 1
ATOM 623 C C . LEU A 1 82 ? 10.430 3.266 15.027 1.00 92.50 82 LEU A C 1
ATOM 625 O O . LEU A 1 82 ? 11.453 3.943 14.977 1.00 92.50 82 LEU A O 1
ATOM 629 N N . SER A 1 83 ? 9.930 2.810 16.177 1.00 92.25 83 SER A N 1
ATOM 630 C CA . SER A 1 83 ? 10.545 3.096 17.476 1.00 92.25 83 SER A CA 1
ATOM 631 C C . SER A 1 83 ? 11.971 2.546 17.568 1.00 92.25 83 SER A C 1
ATOM 633 O O . SER A 1 83 ? 12.873 3.257 17.995 1.00 92.25 83 SER A O 1
ATOM 635 N N . ASN A 1 84 ? 12.209 1.321 17.088 1.00 89.69 84 ASN A N 1
ATOM 636 C CA . ASN A 1 84 ? 13.562 0.754 17.049 1.00 89.69 84 ASN A CA 1
ATOM 637 C C . ASN A 1 84 ? 14.481 1.489 16.056 1.00 89.69 84 ASN A C 1
ATOM 639 O O . ASN A 1 84 ? 15.684 1.583 16.278 1.00 89.69 84 ASN A O 1
ATOM 643 N N . ALA A 1 85 ? 13.944 1.995 14.942 1.00 86.75 85 ALA A N 1
ATOM 644 C CA . ALA A 1 85 ? 14.730 2.757 13.976 1.00 86.75 85 ALA A CA 1
ATOM 645 C C . ALA A 1 85 ? 15.171 4.120 14.536 1.00 86.75 85 ALA A C 1
ATOM 647 O O . ALA A 1 85 ? 16.297 4.537 14.273 1.00 86.75 85 ALA A O 1
ATOM 648 N N . GLU A 1 86 ? 14.327 4.790 15.328 1.00 74.12 86 GLU A N 1
ATOM 649 C CA . GLU A 1 86 ? 14.683 6.036 16.023 1.00 74.12 86 GLU A CA 1
ATOM 650 C C . GLU A 1 86 ? 15.809 5.827 17.047 1.00 74.12 86 GLU A C 1
ATOM 652 O O . GLU A 1 86 ? 16.694 6.675 17.161 1.00 74.12 86 GLU A O 1
ATOM 657 N N . GLU A 1 87 ? 15.842 4.678 17.727 1.00 61.94 87 GLU A N 1
ATOM 658 C CA . GLU A 1 87 ? 16.920 4.323 18.662 1.00 61.94 87 GLU A CA 1
ATOM 659 C C . GLU A 1 87 ? 18.280 4.094 17.978 1.00 61.94 87 GLU A C 1
ATOM 661 O O . GLU A 1 87 ? 19.314 4.275 18.610 1.00 61.94 87 GLU A O 1
ATOM 666 N N . ILE A 1 88 ? 18.307 3.722 16.692 1.00 58.66 88 ILE A N 1
ATOM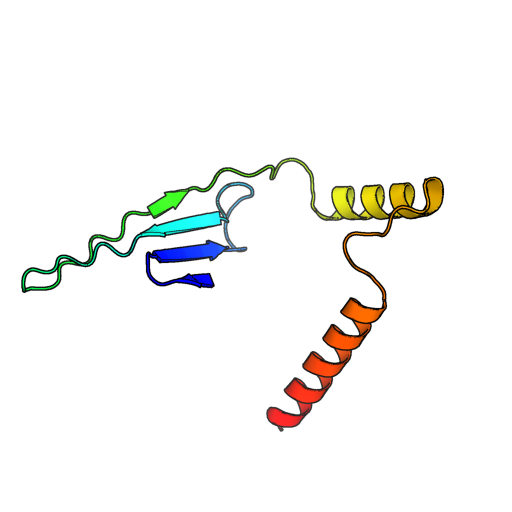 667 C CA . ILE A 1 88 ? 19.549 3.455 15.935 1.00 58.66 88 ILE A CA 1
ATOM 668 C C . ILE A 1 88 ? 20.201 4.752 15.412 1.00 58.66 88 ILE A C 1
ATOM 670 O O . ILE A 1 88 ? 21.375 4.753 15.038 1.00 58.66 88 ILE A O 1
ATOM 674 N N . VAL A 1 89 ? 19.450 5.856 15.357 1.00 52.31 89 VAL A N 1
ATOM 675 C CA . VAL A 1 89 ? 19.901 7.144 14.794 1.00 52.31 89 VAL A CA 1
ATOM 676 C C . VAL A 1 89 ? 20.496 8.082 15.866 1.00 52.31 89 VAL A C 1
ATOM 678 O O . VAL A 1 89 ? 21.035 9.136 15.522 1.00 52.31 89 VAL A O 1
ATOM 681 N N . LEU A 1 90 ? 20.458 7.690 17.146 1.00 45.03 90 LEU A N 1
ATOM 682 C CA . LEU A 1 90 ? 21.039 8.408 18.292 1.00 45.03 90 LEU A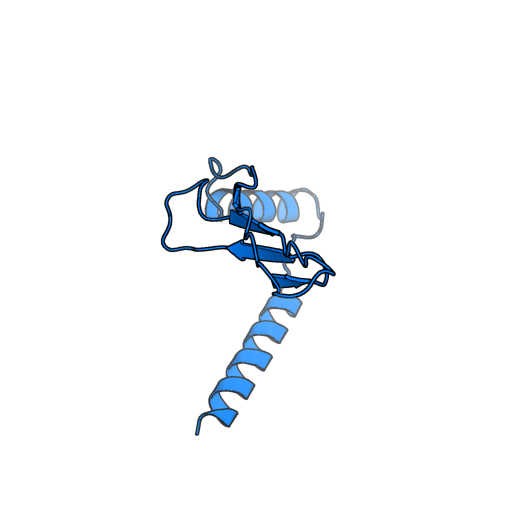 CA 1
ATOM 683 C C . LEU A 1 90 ? 22.313 7.727 18.813 1.00 45.03 90 LEU A C 1
ATOM 685 O O . LEU A 1 90 ? 23.211 8.476 19.264 1.00 45.03 90 LEU A O 1
#

pLDDT: mean 83.78, std 14.12, range [45.03, 97.88]

Secondary structure (DSSP, 8-state):
-EETTEEEEE-TTSPTTTSEEEEEEEE-SSSS--EEEEEEEPP---SS-HHHHHHHHHHHHHHH-PPPSS-HHHHHHHHHHHHHHHHH--

Organism: NCBI:txid1427503

Mean predicted aligned error: 8.49 Å

Solvent-accessible surface area (backbone atoms only — not comparable to full-atom values): 5490 Å² total; per-residue (Å²): 92,80,56,98,63,27,31,47,44,76,42,90,87,49,60,90,66,61,26,36,32,38,37,40,59,44,75,49,94,53,86,75,72,57,73,58,70,52,74,44,78,48,89,67,86,54,84,65,50,68,67,61,54,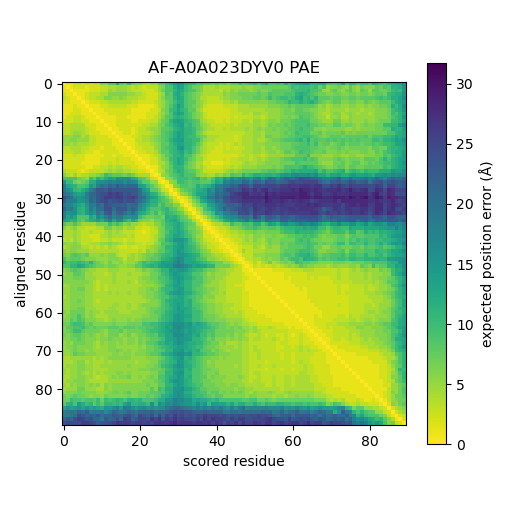51,54,50,42,52,53,48,20,75,76,68,69,50,80,52,100,70,52,72,66,61,52,49,53,51,50,53,54,50,56,56,52,58,64,72,77,110

Nearest PDB structures (foldseek):
  3if8-assembly1_A  TM=2.713E-01  e=1.734E+00  Homo sapiens
  1vde-assembly1_A  TM=2.652E-01  e=4.060E+00  Saccharomyces cerevisiae
  6n5x-assembly1_A  TM=2.298E-01  e=4.335E+00  Homo sapiens

Sequence (90 aa):
MTGRKGSLIFDDTKQDGEELCMCLHALSETSPFISSQERTQVAYDHQELPLKRQCKAFVHTVSTGVLAPTNGMEALLGVEILSNAEEIVL

Radius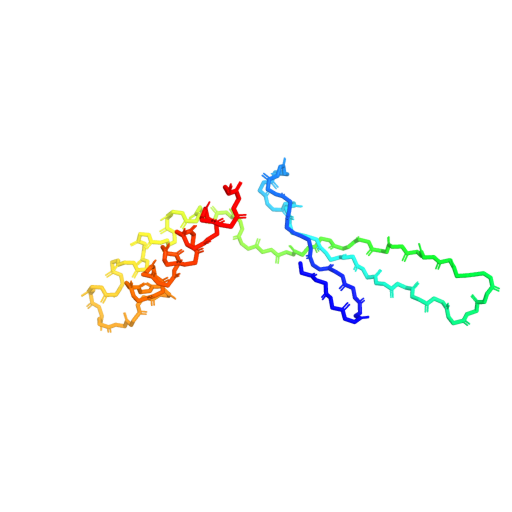 of gyration: 19.52 Å; Cα contacts (8 Å, |Δi|>4): 82; chains: 1; bounding box: 52×24×44 Å